Protein AF-A0AAW1HV41-F1 (afdb_monomer)

Secondary structure (DSSP, 8-state):
--HHHHHHT--SGGGHHHHHHHHHHHHHHTT-HHHHTTSSPPP--------SSSSSSTTTGGGSS---

Sequence (68 aa):
MDFKPHIEQLQGANNWSRWRRQVELLLQHQEVLEIIKGNKGPPEVPDSKEPDAVKTKYEHDSGIYDKG

Foldseek 3Di:
DPLVVVLVVQDDPVSVVVNVVSVLVVCVVVVCNCCVVVVDPDPPDPPPPPDDDPPPDPVVVVVPPPDD

Radius of gyration: 17.85 Å; Cα contacts (8 Å, |Δi|>4): 21; chains: 1; bounding box: 28×43×50 Å

Structure (mmCIF, N/CA/C/O backbone):
data_AF-A0AAW1HV41-F1
#
_entry.id   AF-A0AAW1HV41-F1
#
loop_
_atom_site.group_PDB
_atom_site.id
_atom_site.type_symbol
_atom_site.label_atom_id
_atom_site.label_alt_id
_atom_site.label_comp_id
_atom_site.label_asym_id
_atom_site.label_entity_id
_atom_site.label_seq_id
_atom_site.pdbx_PDB_ins_code
_atom_site.Cartn_x
_atom_site.Cartn_y
_atom_site.Cartn_z
_atom_site.occupancy
_atom_site.B_iso_or_equiv
_atom_site.auth_seq_id
_atom_site.auth_comp_id
_atom_site.auth_asym_id
_atom_site.auth_atom_id
_atom_site.pdbx_PDB_model_num
ATOM 1 N N . MET A 1 1 ? -5.976 -11.852 -5.016 1.00 66.81 1 MET A N 1
ATOM 2 C CA . MET A 1 1 ? -6.394 -11.452 -3.652 1.00 66.81 1 MET A CA 1
ATOM 3 C C . MET A 1 1 ? -6.905 -10.025 -3.719 1.00 66.81 1 MET A C 1
ATOM 5 O O . MET A 1 1 ? -6.253 -9.220 -4.371 1.00 66.81 1 MET A O 1
ATOM 9 N N . ASP A 1 2 ? -8.014 -9.708 -3.049 1.00 82.88 2 ASP A N 1
ATOM 10 C CA . ASP A 1 2 ? -8.517 -8.330 -2.949 1.00 82.88 2 ASP A CA 1
ATOM 11 C C . ASP A 1 2 ? -7.933 -7.614 -1.722 1.00 82.88 2 ASP A C 1
AT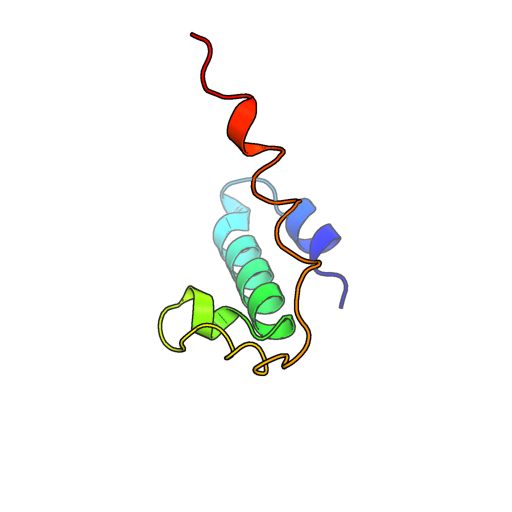OM 13 O O . ASP A 1 2 ? -8.410 -7.759 -0.593 1.00 82.88 2 ASP A O 1
ATOM 17 N N . PHE A 1 3 ? -6.871 -6.835 -1.945 1.00 83.12 3 PHE A N 1
ATOM 18 C CA . PHE A 1 3 ? -6.161 -6.090 -0.894 1.00 83.12 3 PHE A CA 1
ATOM 19 C C . PHE A 1 3 ? -6.863 -4.782 -0.499 1.00 83.12 3 PHE A C 1
ATOM 21 O O . PHE A 1 3 ? -6.821 -4.399 0.667 1.00 83.12 3 PHE A O 1
ATOM 28 N N . LYS A 1 4 ? -7.543 -4.114 -1.444 1.00 83.00 4 LYS A N 1
ATOM 29 C CA . LYS A 1 4 ? -8.266 -2.845 -1.219 1.00 83.00 4 LYS A CA 1
ATOM 30 C C . LYS A 1 4 ? -9.209 -2.867 -0.006 1.00 83.00 4 LYS A C 1
ATOM 32 O O . LYS A 1 4 ? -8.987 -2.066 0.899 1.00 83.00 4 LYS A O 1
ATOM 37 N N . PRO A 1 5 ? -10.181 -3.796 0.093 1.00 86.19 5 PRO A N 1
ATOM 38 C CA . PRO A 1 5 ? -11.123 -3.798 1.213 1.00 86.19 5 PRO A CA 1
ATOM 39 C C . PRO A 1 5 ? -10.437 -4.053 2.562 1.00 86.19 5 PRO A C 1
ATOM 41 O O . PRO A 1 5 ? -10.844 -3.500 3.578 1.00 86.19 5 PRO A O 1
ATOM 44 N N . HIS A 1 6 ? -9.359 -4.843 2.583 1.00 84.94 6 HIS A N 1
ATOM 45 C CA . HIS A 1 6 ? -8.597 -5.112 3.802 1.00 84.94 6 HIS A CA 1
ATOM 46 C C . HIS A 1 6 ? -7.782 -3.901 4.261 1.00 84.94 6 HIS A C 1
ATOM 48 O O . HIS A 1 6 ? -7.632 -3.692 5.458 1.00 84.94 6 HIS A O 1
ATOM 54 N N . ILE A 1 7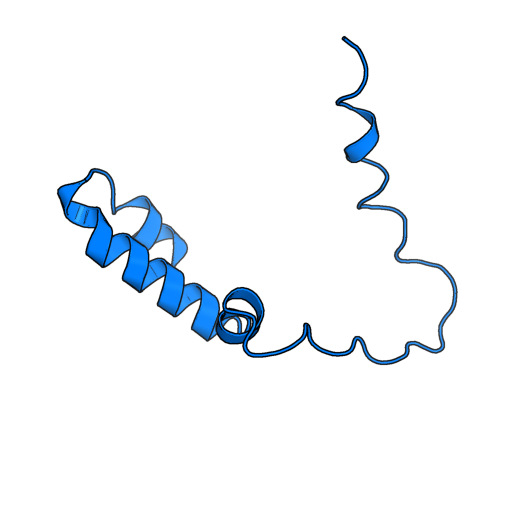 ? -7.256 -3.105 3.329 1.00 86.12 7 ILE A N 1
ATOM 55 C CA . ILE A 1 7 ? -6.509 -1.880 3.633 1.00 86.12 7 ILE A CA 1
ATOM 56 C C . ILE A 1 7 ? -7.462 -0.781 4.118 1.00 86.12 7 ILE A C 1
ATOM 58 O O . ILE A 1 7 ? -7.171 -0.121 5.113 1.00 86.12 7 ILE A O 1
ATOM 62 N N . GLU A 1 8 ? -8.612 -0.615 3.461 1.00 86.94 8 GLU A N 1
ATOM 63 C CA . GLU A 1 8 ? -9.609 0.417 3.788 1.00 86.94 8 GLU A CA 1
ATOM 64 C C . GLU A 1 8 ? -10.234 0.231 5.179 1.00 86.94 8 GLU A C 1
ATOM 66 O O . GLU A 1 8 ? -10.558 1.210 5.853 1.00 86.94 8 GLU A O 1
ATOM 71 N N . GLN A 1 9 ? -10.347 -1.015 5.648 1.00 88.19 9 GLN A N 1
ATOM 72 C CA . GLN A 1 9 ? -10.843 -1.343 6.990 1.00 88.19 9 GLN A CA 1
ATOM 73 C C . GLN A 1 9 ? -9.823 -1.061 8.111 1.00 88.19 9 GLN A C 1
ATOM 75 O O . GLN A 1 9 ? -10.189 -1.021 9.287 1.00 88.19 9 GLN A O 1
ATOM 80 N N . LEU A 1 10 ? -8.541 -0.859 7.785 1.00 87.06 10 LEU A N 1
ATOM 81 C CA . LEU A 1 10 ? -7.464 -0.653 8.759 1.00 87.06 10 LEU A CA 1
ATOM 82 C C . LEU A 1 10 ? -7.279 0.833 9.075 1.00 87.06 10 LEU A C 1
ATOM 84 O O . LEU A 1 10 ? -6.274 1.446 8.723 1.00 87.06 10 LEU A O 1
ATOM 88 N N . GLN A 1 11 ? -8.260 1.404 9.772 1.00 82.38 11 GLN A N 1
ATOM 89 C CA . GLN A 1 11 ? -8.242 2.797 10.219 1.00 82.38 11 GLN A CA 1
ATOM 90 C C . GLN A 1 11 ? -7.634 2.947 11.625 1.00 82.38 11 GLN A C 1
ATOM 92 O O . GLN A 1 11 ? -7.749 2.060 12.474 1.00 82.38 11 GLN A O 1
ATOM 97 N N . GLY A 1 12 ? -7.009 4.096 11.892 1.00 84.25 12 GLY A N 1
ATOM 98 C CA . GLY A 1 12 ? -6.466 4.456 13.207 1.00 84.25 12 GLY A CA 1
ATOM 99 C C . GLY A 1 12 ? -5.050 3.936 13.498 1.00 84.25 12 GLY A C 1
ATOM 100 O O . GLY A 1 12 ? -4.587 2.943 12.937 1.00 84.25 12 GLY A O 1
ATOM 101 N N . ALA A 1 13 ? -4.355 4.613 14.420 1.00 82.88 13 ALA A N 1
ATOM 102 C CA . ALA A 1 13 ? -2.937 4.379 14.725 1.00 82.88 13 ALA A CA 1
ATOM 103 C C . ALA A 1 13 ? -2.627 2.940 15.181 1.00 82.88 13 ALA A C 1
ATOM 105 O O . ALA A 1 13 ? -1.584 2.389 14.833 1.00 82.88 13 ALA A O 1
ATOM 106 N N . ASN A 1 14 ? -3.562 2.293 15.883 1.00 90.31 14 ASN A N 1
ATOM 107 C CA . ASN A 1 14 ? -3.405 0.915 16.364 1.00 90.31 14 ASN A CA 1
ATOM 108 C C . ASN A 1 14 ? -3.290 -0.116 15.228 1.00 90.31 14 ASN A C 1
ATOM 110 O O . ASN A 1 14 ? -2.780 -1.214 15.441 1.00 90.31 14 ASN A O 1
ATOM 114 N N . ASN A 1 15 ? -3.742 0.227 14.019 1.00 92.81 15 ASN A N 1
ATOM 115 C CA . ASN A 1 15 ? -3.684 -0.651 12.856 1.00 92.81 15 ASN A CA 1
ATOM 116 C C . ASN A 1 15 ? -2.465 -0.398 11.963 1.00 92.81 15 ASN A C 1
ATOM 118 O O . ASN A 1 15 ? -2.287 -1.127 10.989 1.00 92.81 15 ASN A O 1
ATOM 122 N N . TRP A 1 16 ? -1.602 0.569 12.292 1.00 90.31 16 TRP A N 1
ATOM 123 C CA . TRP A 1 16 ? -0.498 1.005 11.431 1.00 90.31 16 TRP A CA 1
ATOM 124 C C . TRP A 1 16 ? 0.380 -0.146 10.926 1.00 90.31 16 TRP A C 1
ATOM 126 O O . TRP A 1 16 ? 0.580 -0.299 9.722 1.00 90.31 16 TRP A O 1
ATOM 136 N N . SER A 1 17 ? 0.854 -1.014 11.824 1.00 91.88 17 SER A N 1
ATOM 137 C CA . SER A 1 17 ? 1.719 -2.137 11.439 1.00 91.88 17 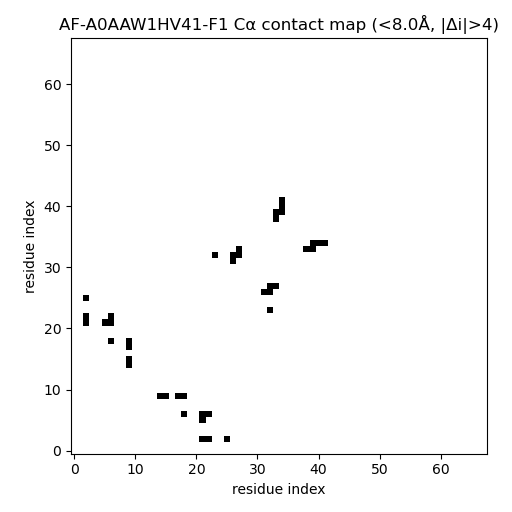SER A CA 1
ATOM 138 C C . SER A 1 17 ? 1.006 -3.141 10.530 1.00 91.88 17 SER A C 1
ATOM 140 O O . SER A 1 17 ? 1.620 -3.726 9.637 1.00 91.88 17 SER A O 1
ATOM 142 N N . ARG A 1 18 ? -0.303 -3.336 10.726 1.00 93.12 18 ARG A N 1
ATOM 143 C CA . ARG A 1 18 ? -1.116 -4.232 9.897 1.00 93.12 18 ARG A CA 1
ATOM 144 C C . ARG A 1 18 ? -1.402 -3.605 8.533 1.00 93.12 18 ARG A C 1
ATOM 146 O O . ARG A 1 18 ? -1.284 -4.298 7.528 1.00 93.12 18 ARG A O 1
ATOM 153 N N . TRP A 1 19 ? -1.708 -2.310 8.502 1.00 92.88 19 TRP A N 1
ATOM 154 C CA . TRP A 1 19 ? -1.903 -1.534 7.279 1.00 92.88 19 TRP A CA 1
ATOM 155 C C . TRP A 1 19 ? -0.644 -1.569 6.415 1.00 92.88 19 TRP A C 1
ATOM 157 O O . TRP A 1 19 ? -0.702 -1.977 5.257 1.00 92.88 19 TRP A O 1
ATOM 167 N N . ARG A 1 20 ? 0.516 -1.276 7.014 1.00 91.75 20 ARG A N 1
ATOM 168 C CA . ARG A 1 20 ? 1.813 -1.316 6.331 1.00 91.75 20 ARG A CA 1
ATOM 169 C C . ARG A 1 20 ? 2.077 -2.678 5.692 1.00 91.75 20 ARG A C 1
ATOM 171 O O . ARG A 1 20 ? 2.442 -2.740 4.524 1.00 91.75 20 ARG A O 1
ATOM 178 N N . ARG A 1 21 ? 1.831 -3.769 6.424 1.00 93.12 21 ARG A N 1
ATOM 179 C CA . ARG A 1 21 ? 2.002 -5.130 5.895 1.00 93.12 21 ARG A CA 1
ATOM 180 C C . ARG A 1 21 ? 1.064 -5.429 4.722 1.00 93.12 21 ARG A C 1
ATOM 182 O O . ARG A 1 21 ? 1.485 -6.075 3.770 1.00 93.12 21 ARG A O 1
ATOM 189 N N . GLN A 1 22 ? -0.191 -4.982 4.777 1.00 92.56 22 GLN A N 1
ATOM 190 C CA . GLN A 1 22 ? -1.140 -5.173 3.672 1.00 92.56 22 GLN A CA 1
ATOM 191 C C . GLN A 1 22 ? -0.718 -4.402 2.416 1.00 92.56 22 GLN A C 1
ATOM 193 O O . GLN A 1 22 ? -0.802 -4.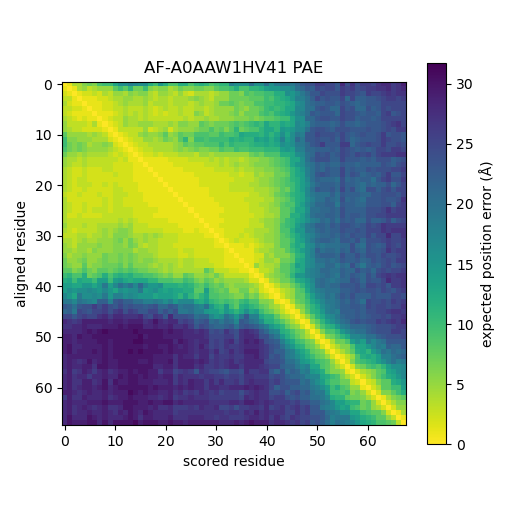937 1.313 1.00 92.56 22 GLN A O 1
ATOM 198 N N . VAL A 1 23 ? -0.198 -3.183 2.582 1.00 90.69 23 VAL A N 1
ATOM 199 C CA . VAL A 1 23 ? 0.367 -2.397 1.478 1.00 90.69 23 VAL A CA 1
ATOM 200 C C . VAL A 1 23 ? 1.599 -3.088 0.889 1.00 90.69 23 VAL A C 1
ATOM 202 O O . VAL A 1 23 ? 1.671 -3.259 -0.322 1.00 90.69 23 VAL A O 1
ATOM 205 N N . GLU A 1 24 ? 2.539 -3.558 1.714 1.00 92.44 24 GLU A N 1
ATOM 206 C CA . GLU A 1 24 ? 3.728 -4.283 1.237 1.00 92.44 24 GLU A CA 1
ATOM 207 C C . GLU A 1 24 ? 3.358 -5.546 0.438 1.00 92.44 24 GLU A C 1
ATOM 209 O O . GLU A 1 24 ? 3.927 -5.786 -0.627 1.00 92.44 24 GLU A O 1
ATOM 214 N N . LEU A 1 25 ? 2.363 -6.314 0.896 1.00 93.44 25 LEU A N 1
ATOM 215 C CA . LEU A 1 25 ? 1.862 -7.492 0.178 1.00 93.44 25 LEU A CA 1
ATOM 216 C C . LEU A 1 25 ? 1.198 -7.133 -1.156 1.00 93.44 25 LEU A C 1
ATOM 218 O O . LEU A 1 25 ? 1.411 -7.831 -2.146 1.00 93.44 25 LEU A O 1
ATOM 222 N N . LEU A 1 26 ? 0.427 -6.043 -1.203 1.00 91.75 26 LEU A N 1
ATOM 223 C CA . LEU A 1 26 ? -0.156 -5.540 -2.447 1.00 91.75 26 LEU A CA 1
ATOM 224 C C . LEU A 1 26 ? 0.943 -5.180 -3.456 1.00 91.75 26 LEU A C 1
ATOM 226 O O . LEU A 1 26 ? 0.884 -5.605 -4.607 1.00 91.75 26 LEU A O 1
ATOM 230 N N . LEU A 1 27 ? 1.968 -4.446 -3.022 1.00 91.06 27 LEU A N 1
ATOM 231 C CA . LEU A 1 27 ? 3.091 -4.062 -3.880 1.00 91.06 27 LEU A CA 1
ATOM 232 C C . LEU A 1 27 ? 3.894 -5.277 -4.360 1.00 91.06 27 LEU A C 1
ATOM 234 O O . LEU A 1 27 ? 4.379 -5.285 -5.489 1.00 91.06 27 LEU A O 1
ATOM 238 N N . GLN A 1 28 ? 4.024 -6.308 -3.521 1.00 90.25 28 GLN A N 1
ATOM 239 C CA . GLN A 1 28 ? 4.666 -7.563 -3.905 1.00 90.25 28 GLN A CA 1
ATOM 240 C C . GLN A 1 28 ? 3.833 -8.325 -4.939 1.00 90.25 28 GLN A C 1
ATOM 242 O O . GLN A 1 28 ? 4.390 -8.854 -5.894 1.00 90.25 28 GLN A O 1
ATOM 247 N N . HIS A 1 29 ? 2.507 -8.357 -4.777 1.00 90.69 29 HIS A N 1
ATOM 248 C CA . HIS A 1 29 ? 1.601 -9.003 -5.726 1.00 90.69 29 HIS A CA 1
ATOM 249 C C . HIS A 1 29 ? 1.600 -8.322 -7.099 1.00 90.69 29 HIS A C 1
ATOM 251 O O . HIS A 1 29 ? 1.436 -8.994 -8.108 1.00 90.69 29 HIS A O 1
ATOM 257 N N . GLN A 1 30 ? 1.793 -7.003 -7.131 1.00 89.62 30 GLN A N 1
ATOM 258 C CA . GLN A 1 30 ? 1.954 -6.221 -8.359 1.00 89.62 30 GLN A CA 1
ATOM 259 C C . GLN A 1 30 ? 3.395 -6.251 -8.901 1.00 89.62 30 GLN A C 1
ATOM 261 O O . GLN A 1 30 ? 3.687 -5.563 -9.869 1.00 89.62 30 GLN A O 1
ATOM 266 N N . GLU A 1 31 ? 4.307 -6.988 -8.254 1.00 87.06 31 GLU A N 1
ATOM 267 C CA . GLU A 1 31 ? 5.723 -7.126 -8.633 1.00 87.06 31 GLU A CA 1
ATOM 268 C C . GLU A 1 31 ? 6.531 -5.810 -8.637 1.00 87.06 31 GLU A C 1
ATOM 270 O O . GLU A 1 31 ? 7.681 -5.773 -9.071 1.00 87.06 31 GLU A O 1
ATOM 275 N N . VAL A 1 32 ? 5.981 -4.731 -8.068 1.00 89.00 32 VAL A N 1
ATOM 276 C CA . VAL A 1 32 ? 6.611 -3.397 -8.016 1.00 89.00 32 VAL A CA 1
ATOM 277 C C . VAL A 1 32 ? 7.301 -3.090 -6.689 1.00 89.00 32 VAL A C 1
ATOM 279 O O . VAL A 1 32 ? 7.946 -2.051 -6.557 1.00 89.00 32 VAL A O 1
ATOM 282 N N . LEU A 1 33 ? 7.198 -3.970 -5.689 1.00 90.12 33 LEU A N 1
ATOM 283 C CA . LEU A 1 33 ? 7.774 -3.727 -4.362 1.00 90.12 33 LEU A CA 1
ATOM 284 C C . LEU A 1 33 ? 9.275 -3.409 -4.4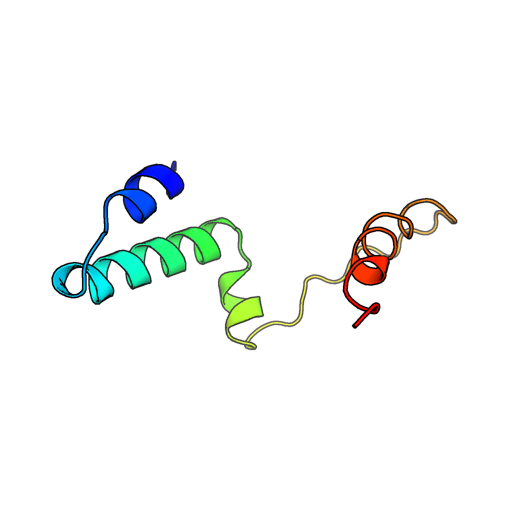18 1.00 90.12 33 LEU A C 1
ATOM 286 O O . LEU A 1 33 ? 9.733 -2.468 -3.776 1.00 90.12 33 LEU A O 1
ATOM 290 N N . GLU A 1 34 ? 10.039 -4.175 -5.191 1.00 86.25 34 GLU A N 1
ATOM 291 C CA . GLU A 1 34 ? 11.490 -3.990 -5.294 1.00 86.25 34 GLU A CA 1
ATOM 292 C C . GLU A 1 34 ? 11.872 -2.743 -6.105 1.00 86.25 34 GLU A C 1
ATOM 294 O O . GLU A 1 34 ? 12.937 -2.173 -5.873 1.00 86.25 34 GLU A O 1
ATOM 299 N N . ILE A 1 35 ? 10.983 -2.281 -6.989 1.00 87.25 35 ILE A N 1
ATOM 300 C CA . ILE A 1 35 ? 11.132 -1.012 -7.714 1.00 87.25 35 ILE A CA 1
ATOM 301 C C . ILE A 1 35 ? 10.956 0.152 -6.742 1.00 87.25 35 ILE A C 1
ATOM 303 O O . ILE A 1 35 ? 11.790 1.048 -6.670 1.00 87.25 35 ILE A O 1
ATOM 307 N N . ILE A 1 36 ? 9.899 0.103 -5.929 1.00 84.81 36 ILE A N 1
ATOM 308 C CA . ILE A 1 36 ? 9.596 1.137 -4.932 1.00 84.81 36 ILE A CA 1
ATOM 309 C C . ILE A 1 36 ? 10.679 1.203 -3.851 1.00 84.81 36 ILE A C 1
ATOM 311 O O . ILE A 1 36 ? 11.018 2.285 -3.382 1.00 84.81 36 ILE A O 1
ATOM 315 N N . LYS A 1 37 ? 11.259 0.058 -3.472 1.00 87.62 37 LYS A N 1
ATOM 316 C CA . LYS A 1 37 ? 12.410 0.006 -2.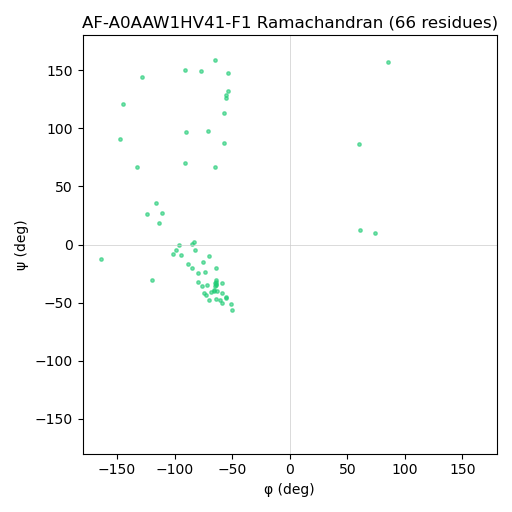558 1.00 87.62 37 LYS A CA 1
ATOM 317 C C . LYS A 1 37 ? 13.711 0.533 -3.175 1.00 87.62 37 LYS A C 1
ATOM 319 O O . LYS A 1 37 ? 14.685 0.678 -2.446 1.00 87.62 37 LYS A O 1
ATOM 324 N N . GLY A 1 38 ? 13.752 0.783 -4.485 1.00 84.25 38 GLY A N 1
ATOM 325 C CA . GLY A 1 38 ? 14.960 1.199 -5.201 1.00 84.25 38 GLY A CA 1
ATOM 326 C C . GLY A 1 38 ? 15.978 0.075 -5.416 1.00 84.25 38 GLY A C 1
ATOM 327 O O . GLY A 1 38 ? 17.094 0.337 -5.852 1.00 84.25 38 GLY A O 1
ATOM 328 N N . ASN A 1 39 ? 15.607 -1.176 -5.132 1.00 86.19 39 ASN A N 1
ATOM 329 C CA . ASN A 1 39 ? 16.467 -2.343 -5.336 1.00 86.19 39 ASN A CA 1
ATOM 330 C C . ASN A 1 39 ? 16.491 -2.791 -6.803 1.00 86.19 39 ASN A C 1
ATOM 332 O O . ASN A 1 39 ? 17.432 -3.454 -7.237 1.00 86.19 39 ASN A O 1
ATOM 336 N N . LYS A 1 40 ? 15.439 -2.468 -7.561 1.00 81.06 40 LYS A N 1
ATOM 337 C CA . LYS A 1 40 ? 15.332 -2.735 -8.995 1.00 81.06 40 LYS A CA 1
ATOM 338 C C . LYS A 1 40 ? 14.953 -1.456 -9.732 1.00 81.06 40 LYS A C 1
ATOM 340 O O . LYS A 1 40 ? 14.172 -0.655 -9.226 1.00 81.06 40 LYS A O 1
ATOM 345 N N . GLY A 1 41 ? 15.489 -1.280 -10.937 1.00 73.94 41 GLY A N 1
ATOM 346 C CA . GLY A 1 41 ? 14.974 -0.273 -11.861 1.00 73.94 41 GLY A CA 1
ATOM 347 C C . GLY A 1 41 ? 13.539 -0.612 -12.287 1.00 73.94 41 GLY A C 1
ATOM 348 O O . GLY A 1 41 ? 13.129 -1.773 -12.167 1.00 73.94 41 GLY A O 1
ATOM 349 N N . PRO A 1 42 ? 12.761 0.373 -12.767 1.00 71.12 42 PRO A N 1
ATOM 350 C CA . PRO A 1 42 ? 11.488 0.089 -13.421 1.00 71.12 42 PRO A CA 1
ATOM 351 C C . PRO A 1 42 ? 11.709 -0.915 -14.564 1.00 71.12 42 PRO A C 1
ATOM 353 O O . PRO A 1 42 ? 12.790 -0.907 -15.160 1.00 71.12 42 PRO A O 1
ATOM 356 N N . PRO A 1 43 ? 10.735 -1.797 -14.860 1.00 68.06 43 PRO A N 1
ATOM 357 C CA . PRO A 1 43 ? 10.862 -2.722 -15.975 1.00 68.06 43 PRO A CA 1
ATOM 358 C C . PRO A 1 43 ? 11.189 -1.928 -17.238 1.00 68.06 43 PRO A C 1
ATOM 360 O O . PRO A 1 43 ? 10.551 -0.907 -17.509 1.00 68.06 43 PRO A O 1
ATOM 363 N N . GLU A 1 44 ? 12.196 -2.387 -17.983 1.00 68.19 44 GLU A N 1
ATOM 364 C CA . GLU A 1 44 ? 12.451 -1.866 -19.320 1.00 68.19 44 GLU A CA 1
ATOM 365 C C . GLU A 1 44 ? 11.177 -2.078 -20.131 1.00 68.19 44 GLU A C 1
ATOM 367 O O . GLU A 1 44 ? 10.740 -3.207 -20.369 1.00 68.19 44 GLU A O 1
ATOM 372 N N . VAL A 1 45 ? 10.536 -0.968 -20.491 1.00 69.19 45 VAL A N 1
ATOM 373 C CA . VAL A 1 45 ? 9.468 -0.977 -21.482 1.00 69.19 45 VAL A CA 1
ATOM 374 C C . VAL A 1 45 ? 10.056 -1.626 -22.733 1.00 69.19 45 VAL A C 1
ATOM 376 O O . VAL A 1 45 ? 11.119 -1.182 -23.174 1.00 69.19 45 VAL A O 1
ATOM 379 N N . PRO A 1 46 ? 9.428 -2.680 -23.289 1.00 58.12 46 PRO A N 1
ATOM 380 C CA . PRO A 1 46 ? 9.905 -3.252 -24.534 1.00 58.12 46 PRO A CA 1
ATOM 381 C C . PRO A 1 46 ? 9.963 -2.122 -25.553 1.00 58.12 46 PRO A C 1
ATOM 383 O O . PRO A 1 46 ? 8.989 -1.374 -25.684 1.00 58.12 46 PRO A O 1
ATOM 386 N N . ASP A 1 47 ? 11.119 -1.987 -26.202 1.00 54.72 47 ASP A N 1
ATOM 387 C CA . ASP A 1 47 ? 11.387 -1.017 -27.258 1.00 54.72 47 ASP A CA 1
ATOM 388 C C . ASP A 1 47 ? 10.349 -1.234 -28.365 1.00 54.72 47 ASP A C 1
ATOM 390 O O . ASP A 1 47 ? 10.495 -2.073 -29.260 1.00 54.72 47 ASP A O 1
ATOM 394 N N . SER A 1 48 ? 9.206 -0.565 -28.216 1.00 46.22 48 SER A N 1
ATOM 395 C CA . SER A 1 48 ? 8.153 -0.565 -29.208 1.00 46.22 48 SER A CA 1
ATOM 396 C C . SER A 1 48 ? 8.699 0.249 -30.353 1.00 46.22 48 SER A C 1
ATOM 398 O O . SER A 1 48 ? 8.623 1.475 -30.366 1.00 46.22 48 SER A O 1
ATOM 400 N N . LYS A 1 49 ? 9.220 -0.456 -31.354 1.00 54.06 49 LYS A N 1
ATOM 401 C CA . LYS A 1 49 ? 9.238 0.051 -32.719 1.00 54.06 49 LYS A CA 1
ATOM 402 C C . LYS A 1 49 ? 7.800 0.178 -33.224 1.00 54.06 49 LYS A C 1
ATOM 404 O O . LYS A 1 49 ? 7.425 -0.534 -34.141 1.00 54.06 49 LYS A O 1
ATOM 409 N N . GLU A 1 50 ? 7.017 1.077 -32.640 1.00 47.41 50 GLU A N 1
ATOM 410 C CA . GLU A 1 50 ? 5.826 1.656 -33.254 1.00 47.41 50 GLU A CA 1
ATOM 411 C C . GLU A 1 50 ? 5.708 3.124 -32.805 1.00 47.41 50 GLU A C 1
ATOM 413 O O . GLU A 1 50 ? 5.689 3.404 -31.603 1.00 47.41 50 GLU A O 1
ATOM 418 N N . PRO A 1 51 ? 5.714 4.076 -33.756 1.00 51.75 51 PRO A N 1
ATOM 419 C CA . PRO A 1 51 ? 5.692 5.501 -33.463 1.00 51.75 51 PRO A CA 1
ATOM 420 C C . PRO A 1 51 ? 4.283 5.965 -33.068 1.00 51.75 51 PRO A C 1
ATOM 422 O O . PRO A 1 51 ? 3.286 5.459 -33.572 1.00 51.75 51 PRO A O 1
ATOM 425 N N . ASP A 1 52 ? 4.239 6.987 -32.210 1.00 50.38 52 ASP A N 1
ATOM 426 C CA . ASP A 1 52 ? 3.096 7.886 -31.993 1.00 50.38 52 ASP A CA 1
ATOM 427 C C . ASP A 1 52 ? 1.770 7.269 -31.510 1.00 50.38 52 ASP A C 1
ATOM 429 O O . ASP A 1 52 ? 0.850 7.061 -32.293 1.00 50.38 52 ASP A O 1
ATOM 433 N N . ALA A 1 53 ? 1.596 7.114 -30.186 1.00 52.28 53 ALA A N 1
ATOM 434 C CA . ALA A 1 53 ? 0.243 7.142 -29.590 1.00 52.28 53 ALA A CA 1
ATOM 435 C C . ALA A 1 53 ? 0.154 7.345 -28.063 1.00 52.28 53 ALA A C 1
ATOM 437 O O . ALA A 1 53 ? -0.941 7.577 -27.555 1.00 52.28 53 ALA A O 1
ATOM 438 N N . VAL A 1 54 ? 1.242 7.248 -27.285 1.00 49.59 54 VAL A N 1
ATOM 439 C CA . VAL A 1 54 ? 1.131 7.132 -25.808 1.00 49.59 54 VAL A CA 1
ATOM 440 C C . VAL A 1 54 ? 1.752 8.313 -25.052 1.00 49.59 54 VAL A C 1
ATOM 442 O O . VAL A 1 54 ? 2.309 8.144 -23.972 1.00 49.59 54 VAL A O 1
ATOM 445 N N . LYS A 1 55 ? 1.644 9.535 -25.592 1.00 49.16 55 LYS A N 1
ATOM 446 C CA . LYS A 1 55 ? 2.114 10.760 -24.914 1.00 49.16 55 LYS A CA 1
ATOM 447 C C . LYS A 1 55 ? 1.012 11.749 -24.504 1.00 49.16 55 LYS A C 1
ATOM 449 O O . LYS A 1 55 ? 1.306 12.895 -24.212 1.00 49.16 55 LYS A O 1
ATOM 454 N N . THR A 1 56 ? -0.254 11.337 -24.427 1.00 53.44 56 THR A N 1
ATOM 455 C CA . THR A 1 56 ? -1.377 12.290 -24.251 1.00 53.44 56 THR A CA 1
ATOM 456 C C . THR A 1 56 ? -2.289 12.039 -23.050 1.00 53.44 56 THR A C 1
ATOM 458 O O . THR A 1 56 ? -3.435 12.471 -23.058 1.00 53.44 56 THR A O 1
ATOM 461 N N . LYS A 1 57 ? -1.807 11.402 -21.972 1.00 52.19 57 LYS A N 1
ATOM 462 C CA . LYS A 1 57 ? -2.572 11.365 -20.701 1.00 52.19 57 LYS A CA 1
ATOM 463 C C . LYS A 1 57 ? -1.882 11.989 -19.492 1.00 52.19 57 LYS A C 1
ATOM 465 O O . LYS A 1 57 ? -2.565 12.567 -18.662 1.00 52.19 57 LYS A O 1
ATOM 470 N N . TYR A 1 58 ? -0.551 11.957 -19.414 1.00 49.12 58 TYR A N 1
ATOM 471 C CA . TYR A 1 58 ? 0.168 12.580 -18.292 1.00 49.12 58 TYR A CA 1
ATOM 472 C C . TYR A 1 58 ? 0.434 14.086 -18.475 1.00 49.12 58 TYR A C 1
ATOM 474 O O . TYR A 1 58 ? 0.623 14.773 -17.480 1.00 49.12 58 TYR A O 1
ATOM 482 N N . GLU A 1 59 ? 0.391 14.616 -19.706 1.00 51.72 59 GLU A N 1
ATOM 483 C CA . GLU A 1 59 ? 0.521 16.065 -19.972 1.00 51.72 59 GLU A CA 1
ATOM 484 C C . GLU A 1 59 ? -0.828 16.816 -19.929 1.00 51.72 59 GLU A C 1
ATOM 486 O O . GLU A 1 59 ? -0.835 18.037 -19.794 1.00 51.72 59 GLU A O 1
ATOM 491 N N . HIS A 1 60 ? -1.977 16.125 -20.001 1.00 50.16 60 HIS A N 1
ATOM 492 C CA . HIS A 1 60 ? -3.289 16.794 -19.967 1.00 50.16 60 HIS A CA 1
ATOM 493 C C . HIS A 1 60 ? -3.684 17.246 -18.547 1.00 50.16 60 HIS A C 1
ATOM 495 O O . HIS A 1 60 ? -4.247 18.325 -18.382 1.00 50.16 60 HIS A O 1
ATOM 501 N N . ASP A 1 61 ? -3.330 16.480 -17.509 1.00 50.06 61 ASP A N 1
ATOM 502 C CA . ASP A 1 61 ? -3.755 16.781 -16.131 1.00 50.06 61 ASP A CA 1
ATOM 503 C C . ASP A 1 61 ? -2.743 17.610 -15.319 1.00 50.06 61 ASP A C 1
ATOM 505 O O . ASP A 1 61 ? -3.084 18.121 -14.252 1.00 50.06 61 ASP A O 1
ATOM 509 N N . SER A 1 62 ? -1.520 17.836 -15.816 1.00 51.25 62 SER A N 1
ATOM 510 C CA . SER A 1 62 ? -0.559 18.739 -15.156 1.00 51.25 62 SER A CA 1
ATOM 511 C C . SER A 1 62 ? -0.780 20.223 -15.483 1.00 51.25 62 SER A C 1
ATOM 513 O O . SER A 1 62 ? -0.109 21.076 -14.910 1.00 51.25 62 SER A O 1
ATOM 515 N N . GLY A 1 63 ? -1.722 20.553 -16.373 1.00 54.25 63 GLY A N 1
ATOM 516 C CA . GLY A 1 63 ? -2.062 21.933 -16.743 1.00 54.25 63 GLY A CA 1
ATOM 517 C C . GLY A 1 63 ? -3.072 22.633 -15.823 1.00 54.25 63 GLY A C 1
ATOM 518 O O . GLY A 1 63 ? -3.423 23.780 -16.087 1.00 54.25 63 GLY A O 1
ATOM 519 N N . ILE A 1 64 ? -3.569 21.970 -14.770 1.00 58.06 64 ILE A N 1
ATOM 520 C CA . ILE A 1 64 ? -4.647 22.511 -13.915 1.00 58.06 64 ILE A CA 1
ATOM 521 C C . ILE A 1 64 ? -4.144 23.099 -12.580 1.00 58.06 64 ILE A C 1
ATOM 523 O O . ILE A 1 64 ? -4.893 23.805 -11.911 1.00 58.06 64 ILE A O 1
ATOM 527 N N . TYR A 1 65 ? -2.867 22.931 -12.219 1.00 56.28 65 TYR A N 1
ATOM 528 C CA . TYR A 1 65 ? -2.320 23.451 -10.951 1.00 56.28 65 TYR A CA 1
ATOM 529 C C . TYR A 1 65 ? -1.323 24.609 -11.092 1.00 56.28 65 TYR A C 1
ATOM 531 O O . TYR A 1 65 ? -0.504 24.805 -10.203 1.00 56.28 65 TYR A O 1
ATOM 539 N N . ASP A 1 66 ? -1.413 25.404 -12.161 1.00 56.69 66 ASP A N 1
ATOM 540 C CA . ASP A 1 66 ? -0.657 26.661 -12.275 1.00 56.69 66 ASP A CA 1
ATOM 541 C C . ASP A 1 66 ? -1.572 27.811 -12.729 1.00 56.69 66 ASP A C 1
ATOM 543 O O . ASP A 1 66 ? -1.492 28.318 -13.844 1.00 56.69 66 ASP A O 1
ATOM 547 N N . LYS A 1 67 ? -2.525 28.176 -11.862 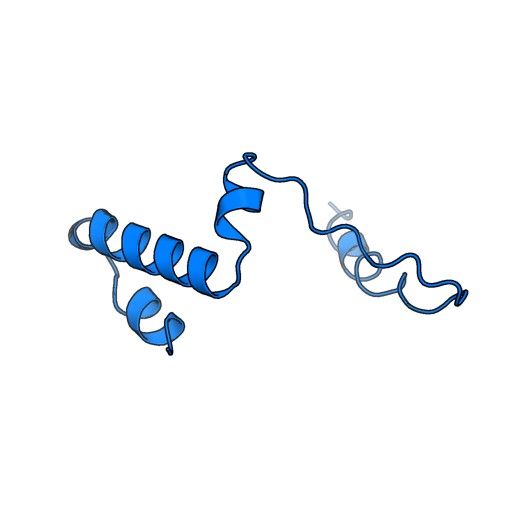1.00 51.81 67 LYS A N 1
ATOM 548 C CA . LYS A 1 67 ? -3.146 29.512 -11.817 1.00 51.81 67 LYS A CA 1
ATOM 549 C C . LYS A 1 67 ? -3.501 29.850 -10.370 1.00 51.81 67 LYS A C 1
ATOM 551 O O . LYS A 1 67 ? -4.595 29.539 -9.901 1.00 51.81 67 LYS A O 1
A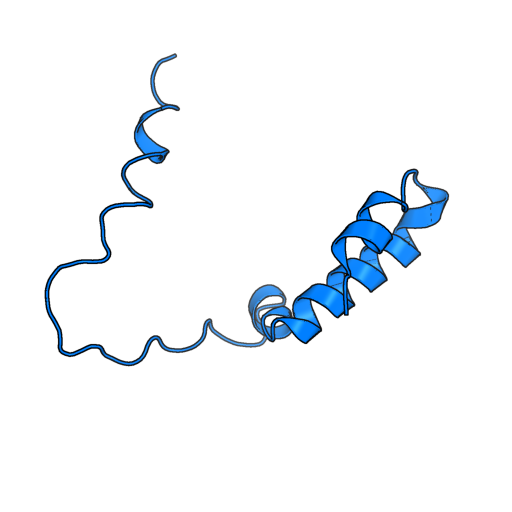TOM 556 N N . GLY A 1 68 ? -2.555 30.496 -9.698 1.00 42.62 68 GLY A N 1
ATOM 557 C CA . GLY A 1 68 ? -2.709 31.175 -8.415 1.00 42.62 68 GLY A CA 1
ATOM 558 C C . GLY A 1 68 ? -1.604 32.198 -8.262 1.00 42.62 68 GLY A C 1
ATOM 559 O O . GLY A 1 68 ? -0.471 31.753 -7.995 1.00 42.62 68 GLY A O 1
#

Mean predicted aligned error: 14.72 Å

Organism: Popillia japonica (NCBI:txid7064)

Solvent-accessible surface area (backbone atoms only — not comparable to full-atom values): 4570 Å² total; per-residue (Å²): 134,82,54,65,70,62,45,72,70,42,65,62,80,94,26,45,73,59,33,52,51,48,51,52,52,49,31,49,74,69,68,44,40,47,36,76,72,66,78,36,74,74,80,80,72,76,85,67,92,66,84,88,84,90,77,75,67,77,66,66,69,67,70,74,82,82,85,130

pLDDT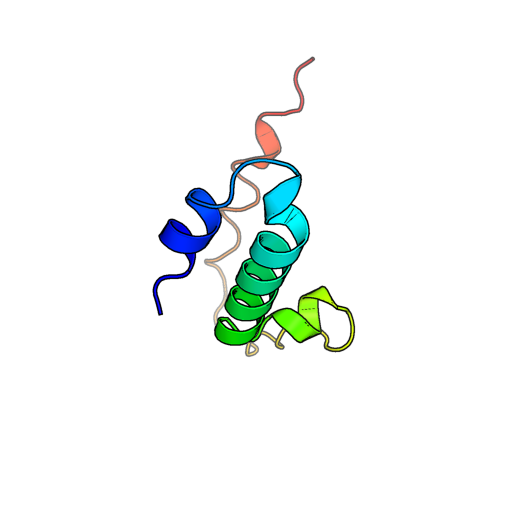: mean 74.25, std 17.22, range [42.62, 93.44]